Protein AF-A0A1F3SCC5-F1 (afdb_monomer)

Foldseek 3Di:
DVCVVVLDQEAEEEDADDDDPVVVVVVLVVQLVNLVRHAYEYEYPCVVVVVPDHDPSYHYDDDPVVVVVVVD

Sequence (72 aa):
MAYSKIQPQIVITTFVAKISEKNFTTIHTILEQFTRKSKVFVSGSQLRQFETHISGAIQHLLSIDQLNSELK

pLDDT: mean 82.66, std 10.01, range [50.47, 92.44]

Secondary structure (DSSP, 8-state):
-HHHHH--SEEEEEE-SPPPHHHHHHHHHHHHHHTTTSEEEEEEGGGGGTTTS--TTSEEESSHHHHHHHT-

Solvent-accessible surface area (backbone atoms only — not comparable to full-atom values): 4481 Å² total; per-residue (Å²): 109,69,60,80,74,68,59,51,64,65,45,78,48,73,45,90,65,91,70,56,68,73,57,47,52,54,51,47,59,55,50,57,64,46,40,81,72,17,53,33,39,41,31,35,86,63,51,79,78,52,72,86,79,67,63,88,72,53,46,77,34,90,45,71,68,56,50,58,62,75,73,108

Mean predicted aligned error: 5.23 Å

Radius of gyration: 12.27 Å; Cα contacts (8 Å, |Δi|>4): 75; chains: 1; bounding box: 29×28×26 Å

Structure (mmCIF, N/CA/C/O backbone):
data_AF-A0A1F3SCC5-F1
#
_entry.id   AF-A0A1F3SCC5-F1
#
loop_
_atom_site.group_PDB
_atom_site.id
_atom_site.type_symbol
_atom_site.label_atom_id
_atom_site.label_alt_id
_atom_site.label_comp_id
_atom_site.label_asym_id
_atom_site.label_entity_id
_atom_site.label_seq_id
_atom_site.pdbx_PDB_ins_code
_atom_site.Cartn_x
_atom_site.Cartn_y
_atom_site.Cartn_z
_atom_site.occupancy
_atom_site.B_iso_or_equiv
_atom_site.auth_seq_id
_atom_site.auth_comp_id
_atom_site.auth_asym_id
_atom_site.auth_atom_id
_atom_site.pdbx_PDB_model_num
ATOM 1 N N . MET A 1 1 ? -8.037 15.996 8.186 1.00 63.34 1 MET A N 1
ATOM 2 C CA . MET A 1 1 ? -7.805 15.282 6.908 1.00 63.34 1 MET A CA 1
ATOM 3 C C . MET A 1 1 ? -8.917 14.266 6.677 1.00 63.34 1 MET A C 1
ATOM 5 O O . MET A 1 1 ? -9.454 13.762 7.658 1.00 63.34 1 MET A O 1
ATOM 9 N N . ALA A 1 2 ? -9.269 13.974 5.420 1.00 79.50 2 ALA A N 1
ATOM 10 C CA . ALA A 1 2 ? -10.316 13.001 5.077 1.00 79.50 2 ALA A CA 1
ATOM 11 C C . ALA A 1 2 ? -10.054 11.612 5.694 1.00 79.50 2 ALA A C 1
ATOM 13 O O . ALA A 1 2 ? -10.964 11.023 6.267 1.00 79.50 2 ALA A O 1
ATOM 14 N N . TYR A 1 3 ? -8.793 11.164 5.706 1.00 84.38 3 TYR A N 1
ATOM 15 C CA . TYR A 1 3 ? -8.364 9.911 6.339 1.00 84.38 3 TYR A CA 1
ATOM 16 C C . TYR A 1 3 ? -8.818 9.780 7.802 1.00 84.38 3 TYR A C 1
ATOM 18 O O . TYR A 1 3 ? -9.408 8.776 8.179 1.00 84.38 3 TYR A O 1
ATOM 26 N N . SER A 1 4 ? -8.622 10.814 8.625 1.00 83.06 4 SER A N 1
ATOM 27 C CA . SER A 1 4 ? -9.004 10.786 10.046 1.00 83.06 4 SER A CA 1
ATOM 28 C C . SER A 1 4 ? -10.519 10.748 10.266 1.00 83.06 4 SER A C 1
ATOM 30 O O . SER A 1 4 ? -10.966 10.308 11.321 1.00 83.06 4 SER A O 1
ATOM 32 N N . LYS A 1 5 ? -11.302 11.238 9.295 1.00 87.31 5 LYS A N 1
ATOM 33 C CA . LYS A 1 5 ? -12.769 11.249 9.359 1.00 87.31 5 LYS A CA 1
ATOM 34 C C . LYS A 1 5 ? -13.374 9.935 8.864 1.00 87.31 5 LYS A C 1
ATOM 36 O O . LYS A 1 5 ? -14.339 9.473 9.450 1.00 87.31 5 LYS A O 1
ATOM 41 N N . ILE A 1 6 ? -12.803 9.358 7.806 1.00 90.19 6 ILE A N 1
ATOM 42 C CA . ILE A 1 6 ? -13.294 8.126 7.171 1.00 90.19 6 ILE A CA 1
ATOM 43 C C . ILE A 1 6 ? -12.757 6.883 7.891 1.00 90.19 6 ILE A C 1
ATOM 45 O O . ILE A 1 6 ? -13.440 5.870 7.927 1.00 90.19 6 ILE A O 1
ATOM 49 N N . GLN A 1 7 ? -11.555 6.972 8.476 1.00 89.31 7 GLN A N 1
ATOM 50 C CA . GLN A 1 7 ? -10.857 5.874 9.155 1.00 89.31 7 GLN A CA 1
ATOM 51 C C . GLN A 1 7 ? -10.869 4.590 8.314 1.00 89.31 7 GLN A C 1
ATOM 53 O O . GLN A 1 7 ? -11.431 3.576 8.728 1.00 89.31 7 GLN A O 1
ATOM 58 N N . PRO A 1 8 ? -10.305 4.642 7.094 1.00 91.06 8 PRO A N 1
ATOM 59 C CA . PRO A 1 8 ? -10.388 3.518 6.180 1.00 91.06 8 PRO A CA 1
ATOM 60 C C . PRO A 1 8 ? -9.712 2.293 6.796 1.00 91.06 8 PRO A C 1
ATOM 62 O O . PRO A 1 8 ? -8.632 2.395 7.371 1.00 91.06 8 PRO A O 1
ATOM 65 N N . GLN A 1 9 ? -10.317 1.120 6.646 1.00 91.94 9 GLN A N 1
ATOM 66 C CA . GLN A 1 9 ? -9.685 -0.126 7.088 1.00 91.94 9 GLN A CA 1
ATOM 67 C C . GLN A 1 9 ? -8.520 -0.525 6.174 1.00 91.94 9 GLN A C 1
ATOM 69 O O . GLN A 1 9 ? -7.596 -1.207 6.612 1.00 91.94 9 GLN A O 1
ATOM 74 N N . ILE A 1 10 ? -8.557 -0.082 4.913 1.00 90.44 10 ILE A N 1
ATOM 75 C CA . ILE A 1 10 ? -7.591 -0.438 3.877 1.00 90.44 10 ILE A CA 1
ATOM 76 C C . ILE A 1 10 ? -7.165 0.816 3.106 1.00 90.44 10 ILE A C 1
ATOM 78 O O . ILE A 1 10 ? -8.003 1.622 2.700 1.00 90.44 10 ILE A O 1
ATOM 82 N N . VAL A 1 11 ? -5.860 0.956 2.873 1.00 91.94 11 VAL A N 1
ATOM 83 C CA . VAL A 1 11 ? -5.258 1.957 1.986 1.00 91.94 11 VAL A CA 1
ATOM 84 C C . VAL A 1 11 ? -4.474 1.227 0.904 1.00 91.94 11 VAL A C 1
ATOM 86 O O . VAL A 1 11 ? -3.610 0.413 1.212 1.00 91.94 11 VAL A O 1
ATOM 89 N N . ILE A 1 12 ? -4.754 1.528 -0.363 1.00 89.94 12 ILE A N 1
ATOM 90 C CA . ILE A 1 12 ? -4.066 0.921 -1.507 1.00 89.94 12 ILE A CA 1
ATOM 91 C C . ILE A 1 12 ? -3.397 2.027 -2.311 1.00 89.94 12 ILE A C 1
ATOM 93 O O . ILE A 1 12 ? -4.036 3.014 -2.671 1.00 89.94 12 ILE A O 1
ATOM 97 N N . THR A 1 13 ? -2.110 1.866 -2.604 1.00 90.19 13 THR A N 1
ATOM 98 C CA . THR A 1 13 ? -1.354 2.767 -3.482 1.00 90.19 13 THR A CA 1
ATOM 99 C C . THR A 1 13 ? -0.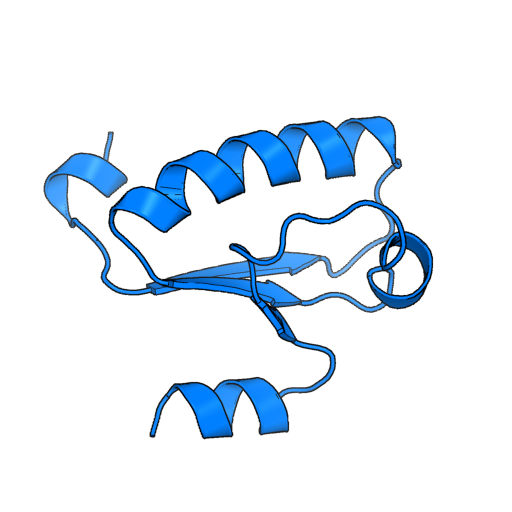743 1.975 -4.626 1.00 90.19 13 THR A C 1
ATOM 101 O O . THR A 1 13 ? -0.063 0.979 -4.403 1.00 90.19 13 THR A O 1
ATOM 104 N N . THR A 1 14 ? -0.985 2.418 -5.861 1.00 87.88 14 THR A N 1
ATOM 105 C CA . THR A 1 14 ? -0.450 1.775 -7.068 1.00 87.88 14 THR A CA 1
ATOM 106 C C . THR A 1 14 ? 0.474 2.731 -7.808 1.00 87.88 14 THR A C 1
ATOM 108 O O . THR A 1 14 ? 0.057 3.809 -8.228 1.00 87.88 14 THR A O 1
ATOM 111 N N . PHE A 1 15 ? 1.726 2.325 -7.998 1.00 85.69 15 PHE A N 1
ATOM 112 C CA . PHE A 1 15 ? 2.695 3.048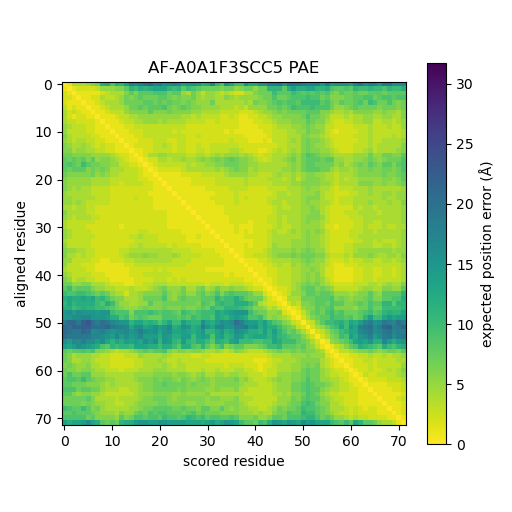 -8.806 1.00 85.69 15 PHE A CA 1
ATOM 113 C C . PHE A 1 15 ? 2.683 2.525 -10.241 1.00 85.69 15 PHE A C 1
ATOM 115 O O . PHE A 1 15 ? 3.188 1.441 -10.533 1.00 85.69 15 PHE A O 1
ATOM 122 N N . VAL A 1 16 ? 2.104 3.318 -11.139 1.00 82.38 16 VAL A N 1
ATOM 123 C CA . VAL A 1 16 ? 1.996 2.989 -12.571 1.00 82.38 16 VAL A CA 1
ATOM 124 C C . VAL A 1 16 ? 3.242 3.370 -13.377 1.00 82.38 16 VAL A C 1
ATOM 126 O O . VAL A 1 16 ? 3.470 2.820 -14.449 1.00 82.38 16 VAL A O 1
ATOM 129 N N . ALA A 1 17 ? 4.062 4.290 -12.865 1.00 83.44 17 ALA A N 1
ATOM 130 C CA . ALA A 1 17 ? 5.270 4.786 -13.519 1.00 83.44 17 ALA A CA 1
ATOM 131 C C . ALA A 1 17 ? 6.445 4.831 -12.540 1.00 83.44 17 ALA A C 1
ATOM 133 O O . ALA A 1 17 ? 6.243 5.039 -11.340 1.00 83.44 17 ALA A O 1
ATOM 134 N N . LYS A 1 18 ? 7.665 4.696 -13.083 1.00 82.50 18 LYS A N 1
ATOM 135 C CA . LYS A 1 18 ? 8.906 4.741 -12.306 1.00 82.50 18 LYS A CA 1
ATOM 136 C C . LYS A 1 18 ? 9.054 6.085 -11.603 1.00 82.50 18 LYS A C 1
ATOM 138 O O . LYS A 1 18 ? 9.167 7.116 -12.259 1.00 82.50 18 LYS A O 1
ATOM 143 N N . ILE A 1 19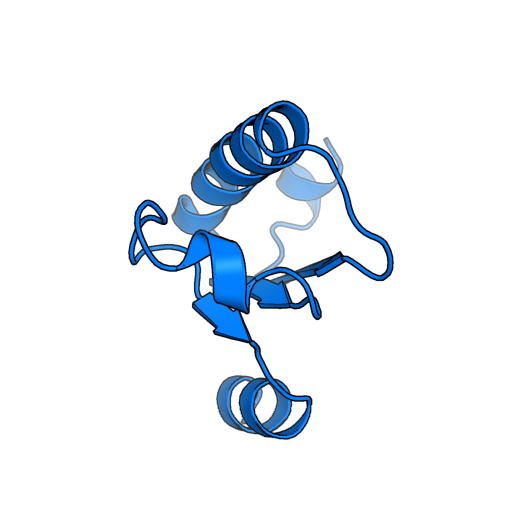 ? 9.104 6.061 -10.275 1.00 84.56 19 ILE A N 1
ATOM 144 C CA . ILE A 1 19 ? 9.496 7.218 -9.466 1.00 84.56 19 ILE A CA 1
ATOM 145 C C . ILE A 1 19 ? 10.925 7.047 -8.954 1.00 84.56 19 ILE A C 1
ATOM 147 O O . ILE A 1 19 ? 11.450 5.934 -8.888 1.00 84.56 19 ILE A O 1
ATOM 151 N N . SER A 1 20 ? 11.565 8.160 -8.605 1.00 87.38 20 SER A N 1
ATOM 152 C CA . SER A 1 20 ? 12.880 8.122 -7.970 1.00 87.38 20 SER A CA 1
ATOM 153 C C . SER A 1 20 ? 12.803 7.4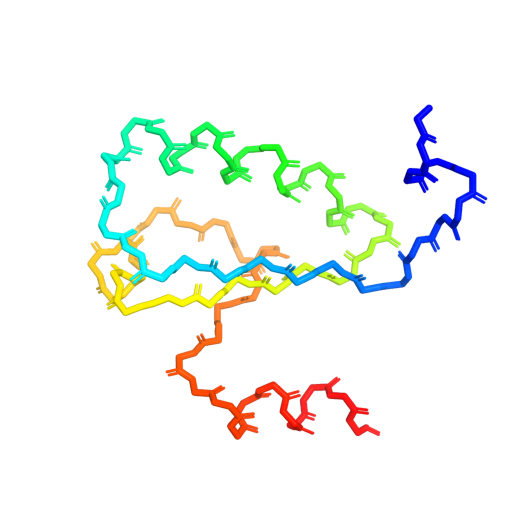49 -6.600 1.00 87.38 20 SER A C 1
ATOM 155 O O . SER A 1 20 ? 11.798 7.560 -5.897 1.00 87.38 20 SER A O 1
ATOM 157 N N . GLU A 1 21 ? 13.896 6.808 -6.192 1.00 84.19 21 GLU A N 1
ATOM 158 C CA . GLU A 1 21 ? 14.019 6.170 -4.878 1.00 84.19 21 GLU A CA 1
ATOM 159 C C . GLU A 1 21 ? 13.753 7.158 -3.736 1.00 84.19 21 GLU A C 1
ATOM 161 O O . GLU A 1 21 ? 12.968 6.869 -2.844 1.00 84.19 21 GLU A O 1
ATOM 166 N N . LYS A 1 22 ? 14.282 8.387 -3.824 1.00 87.75 22 LYS A N 1
ATOM 167 C CA . LYS A 1 22 ? 14.016 9.454 -2.843 1.00 87.75 22 LYS A CA 1
ATOM 168 C C . LYS A 1 22 ? 12.517 9.720 -2.650 1.00 87.75 22 LYS A C 1
ATOM 170 O O . LYS A 1 22 ? 12.045 9.860 -1.518 1.00 87.75 22 LYS A O 1
ATOM 175 N N . ASN A 1 23 ? 11.771 9.813 -3.750 1.00 88.31 23 ASN A N 1
ATOM 176 C CA . ASN A 1 23 ? 10.331 10.050 -3.694 1.00 88.31 23 ASN A CA 1
ATOM 177 C C . ASN A 1 23 ? 9.600 8.813 -3.176 1.00 88.31 23 ASN A C 1
ATOM 179 O O . ASN A 1 23 ? 8.683 8.947 -2.369 1.00 88.31 23 ASN A O 1
ATOM 183 N N . PHE A 1 24 ? 10.033 7.623 -3.596 1.00 86.31 24 PHE A N 1
ATOM 184 C CA . PHE A 1 24 ? 9.492 6.363 -3.108 1.00 86.31 24 PHE A CA 1
ATOM 185 C C . PHE A 1 24 ? 9.643 6.242 -1.590 1.00 86.31 24 PHE A C 1
ATOM 187 O O . PHE A 1 24 ? 8.640 6.046 -0.914 1.00 86.31 24 PHE A O 1
ATOM 194 N N . THR A 1 25 ? 10.839 6.472 -1.043 1.00 85.25 25 THR A N 1
ATOM 195 C CA . THR A 1 25 ? 11.101 6.455 0.404 1.00 85.25 25 THR A CA 1
ATOM 196 C C . THR A 1 25 ? 10.228 7.461 1.148 1.00 85.25 25 THR A C 1
ATOM 198 O O . THR A 1 25 ? 9.644 7.130 2.175 1.00 85.25 25 THR A O 1
ATOM 201 N N . THR A 1 26 ? 10.064 8.672 0.607 1.00 90.00 26 THR A N 1
ATOM 202 C CA . THR A 1 26 ? 9.205 9.697 1.226 1.00 90.00 26 THR A CA 1
ATOM 203 C C . THR A 1 26 ? 7.747 9.238 1.298 1.00 90.00 26 THR A C 1
ATOM 205 O O . THR A 1 26 ? 7.107 9.349 2.343 1.00 90.00 26 THR A O 1
ATOM 208 N N . ILE A 1 27 ? 7.216 8.698 0.196 1.00 89.44 27 ILE A N 1
ATOM 209 C CA . ILE A 1 27 ? 5.847 8.172 0.144 1.00 89.44 27 ILE A CA 1
ATOM 210 C C . ILE A 1 27 ? 5.710 6.969 1.077 1.00 89.44 27 ILE A C 1
ATOM 212 O O . ILE A 1 27 ? 4.739 6.885 1.822 1.00 89.44 27 ILE A O 1
ATOM 216 N N . HIS A 1 28 ? 6.697 6.078 1.085 1.00 86.56 28 HIS A N 1
ATOM 217 C CA . HIS A 1 28 ? 6.734 4.905 1.944 1.00 86.56 28 HIS A CA 1
ATOM 218 C C . HIS A 1 28 ? 6.635 5.282 3.427 1.00 86.56 28 HIS A C 1
ATOM 220 O O . HIS A 1 28 ? 5.759 4.778 4.122 1.00 86.56 28 HIS A O 1
ATOM 226 N N . THR A 1 29 ? 7.440 6.239 3.902 1.00 88.62 29 THR A N 1
ATOM 227 C CA . THR A 1 29 ? 7.366 6.729 5.290 1.00 88.62 29 THR A CA 1
ATOM 228 C C . THR A 1 29 ? 5.989 7.299 5.639 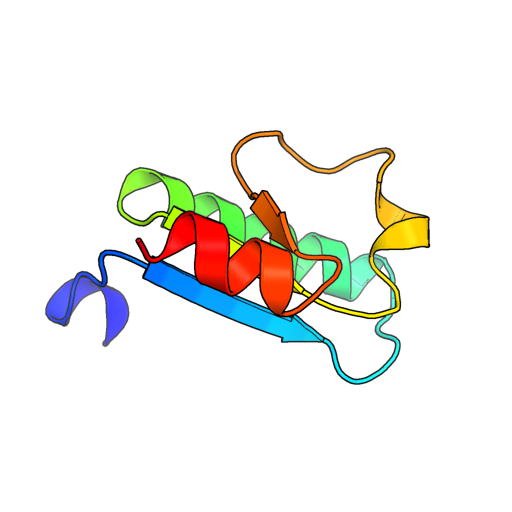1.00 88.62 29 THR A C 1
ATOM 230 O O . THR A 1 29 ? 5.507 7.122 6.756 1.00 88.62 29 THR A O 1
ATOM 233 N N . ILE A 1 30 ? 5.321 7.974 4.698 1.00 90.94 30 ILE A N 1
ATOM 234 C CA . ILE A 1 30 ? 3.951 8.464 4.911 1.00 90.94 30 ILE A CA 1
ATOM 235 C C . ILE A 1 30 ? 2.974 7.285 5.009 1.00 90.94 30 ILE A C 1
ATOM 237 O O . ILE A 1 30 ? 2.131 7.253 5.904 1.00 90.94 30 ILE A O 1
ATOM 241 N N . LEU A 1 31 ? 3.100 6.301 4.119 1.00 90.81 31 LEU A N 1
ATOM 242 C CA . LEU A 1 31 ? 2.260 5.106 4.104 1.00 90.81 31 LEU A CA 1
ATOM 243 C C . LEU A 1 31 ? 2.415 4.270 5.381 1.00 90.81 31 LEU A C 1
ATOM 245 O O . LEU A 1 31 ? 1.419 3.775 5.908 1.00 90.81 31 LEU A O 1
ATOM 249 N N . GLU A 1 32 ? 3.622 4.189 5.943 1.00 90.19 32 GLU A N 1
ATOM 250 C CA . GLU A 1 32 ? 3.875 3.506 7.215 1.00 90.19 32 GLU A CA 1
ATOM 251 C C . GLU A 1 32 ? 3.062 4.115 8.359 1.00 90.19 32 GLU A C 1
ATOM 253 O O . GLU A 1 32 ? 2.597 3.397 9.242 1.00 90.19 32 GLU A O 1
ATOM 258 N N . GLN A 1 33 ? 2.812 5.426 8.348 1.00 90.94 33 GLN A N 1
ATOM 259 C CA . GLN A 1 33 ? 1.995 6.060 9.387 1.00 90.94 33 GLN A CA 1
ATOM 260 C C . GLN A 1 33 ? 0.543 5.563 9.363 1.00 90.94 33 GLN A C 1
ATOM 262 O O . GLN A 1 33 ? -0.097 5.489 10.418 1.00 90.94 33 GLN A O 1
ATOM 267 N N . PHE A 1 34 ? 0.031 5.181 8.190 1.00 92.12 34 PHE A N 1
ATOM 268 C CA . PHE A 1 34 ? -1.320 4.638 8.047 1.00 92.12 34 PHE A CA 1
ATOM 269 C C . PHE A 1 34 ? -1.439 3.200 8.562 1.00 92.12 34 PHE A C 1
ATOM 271 O O . PHE A 1 34 ? -2.504 2.829 9.058 1.00 92.12 34 PHE A O 1
ATOM 278 N N . THR A 1 35 ? -0.342 2.433 8.582 1.00 91.38 35 THR A N 1
ATOM 279 C CA . THR A 1 35 ? -0.331 1.037 9.075 1.00 91.38 35 THR A CA 1
ATOM 280 C C . THR A 1 35 ? -0.806 0.895 10.524 1.00 91.38 35 THR A C 1
ATOM 282 O O . THR A 1 35 ? -1.316 -0.146 10.922 1.00 91.38 35 THR A O 1
ATOM 285 N N . ARG A 1 36 ? -0.725 1.972 11.320 1.00 89.69 36 ARG A N 1
ATOM 286 C CA . ARG A 1 36 ? -1.202 1.999 12.714 1.00 89.69 36 ARG A CA 1
ATOM 287 C C . ARG A 1 36 ? -2.710 1.788 12.856 1.00 89.69 36 ARG A C 1
ATOM 289 O O . ARG A 1 36 ? -3.168 1.463 13.948 1.00 89.69 36 ARG A O 1
ATOM 296 N N . LYS A 1 37 ? -3.488 2.084 11.812 1.00 90.62 37 LYS A N 1
ATOM 297 C CA . LYS A 1 37 ? -4.962 2.058 11.847 1.00 90.62 37 LYS A CA 1
ATOM 298 C C . LYS A 1 37 ? -5.599 1.393 10.628 1.00 90.62 37 LYS A C 1
ATOM 300 O O . LYS A 1 37 ? -6.801 1.148 10.650 1.00 90.62 37 LYS A O 1
ATOM 305 N N . SER A 1 38 ? -4.816 1.107 9.596 1.00 92.44 38 SER A N 1
ATOM 306 C CA . SER A 1 38 ? -5.286 0.554 8.331 1.00 92.44 38 SER A CA 1
ATOM 307 C C . SER A 1 38 ? -4.312 -0.506 7.843 1.00 92.44 38 SER A C 1
ATOM 309 O O . SER A 1 38 ? -3.107 -0.379 8.042 1.00 92.44 38 SER A O 1
ATOM 311 N N . LYS A 1 39 ? -4.809 -1.511 7.123 1.00 91.31 39 LYS A N 1
ATOM 312 C CA . LYS A 1 39 ? -3.947 -2.338 6.275 1.00 91.31 39 LYS A CA 1
ATOM 313 C C . LYS A 1 39 ? -3.491 -1.499 5.087 1.00 91.31 39 LYS A C 1
ATOM 315 O O . LYS A 1 39 ? -4.317 -0.853 4.440 1.00 91.31 39 LYS A O 1
ATOM 320 N N . VAL A 1 40 ? -2.192 -1.487 4.810 1.00 91.94 40 VAL A N 1
ATOM 321 C CA . VAL A 1 40 ? -1.625 -0.691 3.719 1.00 91.94 40 VAL A CA 1
ATOM 322 C C . VAL A 1 40 ? -1.018 -1.617 2.683 1.00 91.94 40 VAL A C 1
ATOM 324 O O . VAL A 1 40 ? -0.113 -2.392 2.988 1.00 91.94 40 VAL A O 1
ATOM 327 N N . PHE A 1 41 ? -1.511 -1.494 1.456 1.00 90.88 41 PHE A N 1
ATOM 328 C CA . PHE A 1 41 ? -1.041 -2.245 0.309 1.00 90.88 41 PHE A CA 1
ATOM 329 C C . PHE A 1 41 ? -0.368 -1.325 -0.699 1.00 90.88 41 PHE A C 1
ATOM 331 O O . PHE A 1 41 ? -0.902 -0.272 -1.065 1.00 90.88 41 PHE A O 1
ATOM 338 N N . VAL A 1 42 ? 0.788 -1.754 -1.189 1.00 89.12 42 VAL A N 1
ATOM 339 C CA . VAL A 1 42 ? 1.540 -1.044 -2.218 1.00 89.12 42 VAL A CA 1
ATOM 340 C C . VAL A 1 42 ? 1.748 -1.967 -3.407 1.00 89.12 42 VAL A C 1
ATOM 342 O O . VAL A 1 42 ? 2.277 -3.063 -3.262 1.00 89.12 42 VAL A O 1
ATOM 345 N N . SER A 1 43 ? 1.333 -1.525 -4.591 1.00 86.88 43 SER A N 1
ATOM 346 C CA . SER A 1 43 ? 1.537 -2.245 -5.849 1.00 86.88 43 SER A CA 1
ATOM 347 C C . SER A 1 43 ? 2.299 -1.391 -6.858 1.00 86.88 43 SER A C 1
ATOM 349 O O . SER A 1 43 ? 2.257 -0.162 -6.814 1.00 86.88 43 SER A O 1
ATOM 351 N N . GLY A 1 44 ? 3.034 -2.031 -7.761 1.00 83.62 44 GLY A N 1
ATOM 352 C CA . GLY A 1 44 ? 3.790 -1.343 -8.801 1.00 83.62 44 GLY A CA 1
ATOM 353 C C . GLY A 1 44 ? 4.877 -2.214 -9.412 1.00 83.62 44 GLY A C 1
ATOM 354 O O . GLY A 1 44 ? 5.543 -2.989 -8.727 1.00 83.62 44 GLY A O 1
ATOM 355 N N . SER A 1 45 ? 5.099 -2.046 -10.714 1.00 73.88 45 SER A N 1
ATOM 356 C CA . SER A 1 45 ? 6.101 -2.804 -11.480 1.00 73.88 45 SER A CA 1
ATOM 357 C C . SER A 1 45 ? 7.532 -2.606 -10.963 1.00 73.88 45 SER A C 1
ATOM 359 O O . SER A 1 45 ? 8.363 -3.507 -11.044 1.00 73.88 45 SER A O 1
ATOM 361 N N . GLN A 1 46 ? 7.804 -1.439 -10.383 1.00 70.81 46 GLN A N 1
ATOM 362 C CA . GLN A 1 46 ? 9.101 -1.051 -9.830 1.00 70.81 46 GLN A CA 1
ATOM 363 C C . GLN A 1 46 ? 9.424 -1.659 -8.460 1.00 70.81 46 GLN A C 1
ATOM 365 O O . GLN A 1 46 ? 10.584 -1.637 -8.059 1.00 70.81 46 GLN A O 1
ATOM 370 N N . LEU A 1 47 ? 8.430 -2.193 -7.736 1.00 71.31 47 LEU A N 1
ATOM 371 C CA . LEU A 1 47 ? 8.611 -2.650 -6.351 1.00 71.31 47 LEU A CA 1
ATOM 372 C C . LEU A 1 47 ? 9.609 -3.797 -6.228 1.00 71.31 47 LEU A C 1
ATOM 374 O O . LEU A 1 47 ? 10.292 -3.876 -5.216 1.00 71.31 47 LEU A O 1
ATOM 378 N N . ARG A 1 48 ? 9.772 -4.598 -7.289 1.00 68.06 48 ARG A N 1
ATOM 379 C CA . ARG A 1 48 ? 10.761 -5.686 -7.361 1.00 68.06 48 ARG A CA 1
ATOM 380 C C . ARG A 1 48 ? 12.200 -5.211 -7.138 1.00 68.06 48 ARG A C 1
ATOM 382 O O . ARG A 1 48 ? 13.050 -5.999 -6.755 1.00 68.06 48 ARG A O 1
ATOM 389 N N . GLN A 1 49 ? 12.494 -3.935 -7.408 1.00 65.19 49 GLN A N 1
ATOM 390 C CA . GLN A 1 49 ? 13.829 -3.359 -7.210 1.00 65.19 49 GLN A CA 1
ATOM 391 C C . GLN A 1 49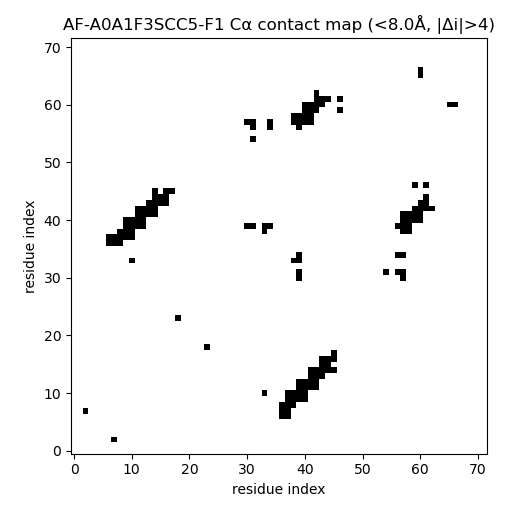 ? 14.023 -2.759 -5.808 1.00 65.19 49 GLN A C 1
ATOM 393 O O . GLN A 1 49 ? 15.158 -2.500 -5.423 1.00 65.19 49 GLN A O 1
ATOM 398 N N . PHE A 1 50 ? 12.939 -2.537 -5.056 1.00 64.88 50 PHE A N 1
ATOM 399 C CA . PHE A 1 50 ? 12.965 -1.880 -3.745 1.00 64.88 50 PHE A CA 1
ATOM 400 C C . PHE A 1 50 ? 12.812 -2.860 -2.566 1.00 64.88 50 PHE A C 1
ATOM 402 O O . PHE A 1 50 ? 12.806 -2.422 -1.419 1.00 64.88 50 PHE A O 1
ATOM 409 N N . GLU A 1 51 ? 12.716 -4.172 -2.823 1.00 57.44 51 GLU A N 1
ATOM 410 C CA . GLU A 1 51 ? 12.442 -5.222 -1.820 1.00 57.44 51 GLU A CA 1
ATOM 411 C C . GLU A 1 51 ? 13.455 -5.288 -0.655 1.00 57.44 51 GLU A C 1
ATOM 413 O O . GLU A 1 51 ? 13.207 -5.971 0.332 1.00 57.44 51 GLU A O 1
ATOM 418 N N . THR A 1 52 ? 14.579 -4.568 -0.714 1.00 50.47 52 THR A N 1
ATOM 419 C CA . THR A 1 52 ? 15.666 -4.672 0.272 1.00 50.47 52 THR A CA 1
ATOM 420 C C . THR A 1 52 ? 15.532 -3.777 1.511 1.00 50.47 52 THR A C 1
ATOM 422 O O . THR A 1 52 ? 16.256 -4.016 2.472 1.00 50.47 52 THR A O 1
ATOM 425 N N . HIS A 1 53 ? 14.643 -2.772 1.538 1.00 53.81 53 HIS A N 1
ATOM 426 C CA . HIS A 1 53 ? 14.620 -1.759 2.622 1.00 53.81 53 HIS A CA 1
ATOM 427 C C . HIS A 1 53 ? 13.227 -1.398 3.158 1.00 53.81 53 HIS A C 1
ATOM 429 O O . HIS A 1 53 ? 13.044 -0.362 3.797 1.00 53.81 53 HIS A O 1
ATOM 435 N N . ILE A 1 54 ? 12.228 -2.234 2.896 1.00 61.03 54 ILE A N 1
ATOM 436 C CA . ILE A 1 54 ? 10.829 -1.894 3.143 1.00 61.03 54 ILE A CA 1
ATOM 437 C C . ILE A 1 54 ? 10.330 -2.632 4.383 1.00 61.03 54 ILE A C 1
ATOM 439 O O . ILE A 1 54 ? 10.406 -3.854 4.477 1.00 61.03 54 ILE A O 1
ATOM 443 N N . S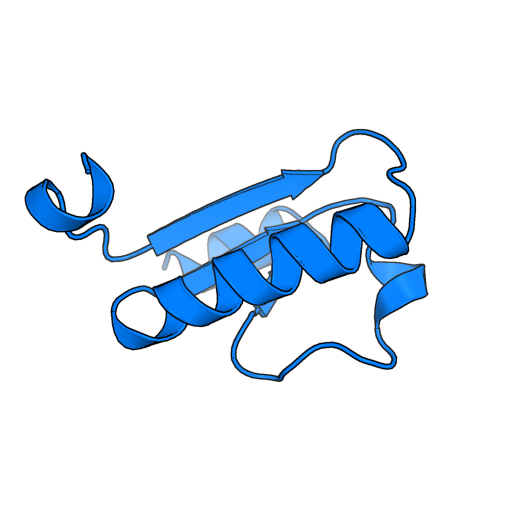ER A 1 55 ? 9.850 -1.857 5.356 1.00 63.19 55 SER A N 1
ATOM 444 C CA . SER A 1 55 ? 9.231 -2.331 6.594 1.00 63.19 55 SER A CA 1
ATOM 445 C C . SER A 1 55 ? 8.164 -3.394 6.335 1.00 63.19 55 SER A C 1
ATOM 447 O O . SER A 1 55 ? 7.263 -3.194 5.522 1.00 63.19 55 SER A O 1
ATOM 449 N N . GLY A 1 56 ? 8.197 -4.485 7.107 1.00 67.00 56 GLY A N 1
ATOM 450 C CA . GLY A 1 56 ? 7.193 -5.555 7.04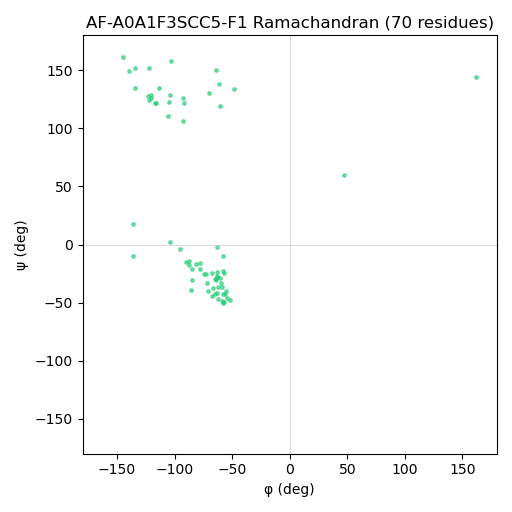4 1.00 67.00 56 GLY A CA 1
ATOM 451 C C . GLY A 1 56 ? 5.765 -5.127 7.418 1.00 67.00 56 GLY A C 1
ATOM 452 O O . GLY A 1 56 ? 4.857 -5.949 7.368 1.00 67.00 56 GLY A O 1
ATOM 453 N N . ALA A 1 57 ? 5.549 -3.863 7.805 1.00 82.19 57 ALA A N 1
ATOM 454 C CA . ALA A 1 57 ? 4.226 -3.314 8.095 1.00 82.19 57 ALA A CA 1
ATOM 455 C C . ALA A 1 57 ? 3.417 -2.953 6.834 1.00 82.19 57 ALA A C 1
ATOM 457 O O . ALA A 1 57 ? 2.192 -2.838 6.913 1.00 82.19 57 ALA A O 1
ATOM 458 N N . ILE A 1 58 ? 4.077 -2.751 5.688 1.00 87.94 58 ILE A N 1
ATOM 459 C CA . ILE A 1 58 ? 3.418 -2.486 4.403 1.00 87.94 58 ILE A CA 1
ATOM 460 C C . ILE A 1 58 ? 3.468 -3.752 3.560 1.00 87.94 58 ILE A C 1
ATOM 462 O O . ILE A 1 58 ? 4.533 -4.325 3.337 1.00 87.94 58 ILE A O 1
ATOM 466 N N . GLN A 1 59 ? 2.315 -4.166 3.040 1.00 87.62 59 GLN A N 1
ATOM 467 C CA . GLN A 1 59 ? 2.242 -5.353 2.207 1.00 87.62 59 GLN A CA 1
ATOM 468 C C . GLN A 1 59 ? 2.386 -4.999 0.728 1.00 87.62 59 GLN A C 1
ATOM 470 O O . GLN A 1 59 ? 1.670 -4.159 0.177 1.00 87.62 59 GLN A O 1
ATOM 475 N N . HIS A 1 60 ? 3.335 -5.664 0.080 1.00 86.19 60 HIS A N 1
ATOM 476 C CA . HIS A 1 60 ? 3.655 -5.462 -1.322 1.00 86.19 60 HIS A CA 1
ATOM 477 C C . HIS A 1 60 ? 2.848 -6.417 -2.191 1.00 86.19 60 HIS A C 1
ATOM 479 O O . HIS A 1 60 ? 2.938 -7.633 -2.041 1.00 86.19 60 HIS A O 1
ATOM 485 N N . LEU A 1 61 ? 2.070 -5.857 -3.113 1.00 85.62 61 LEU A N 1
ATOM 486 C CA . LEU A 1 61 ? 1.243 -6.605 -4.046 1.00 85.62 61 LEU A CA 1
ATOM 487 C C . LEU A 1 61 ? 1.880 -6.564 -5.433 1.00 85.62 61 LEU A C 1
ATOM 489 O O . LEU A 1 61 ? 1.912 -5.530 -6.105 1.00 85.62 61 LEU A O 1
ATOM 493 N N . LEU A 1 62 ? 2.385 -7.712 -5.865 1.00 81.81 62 LEU A N 1
ATOM 494 C CA . LEU A 1 62 ? 3.032 -7.910 -7.160 1.00 81.81 62 LEU A CA 1
ATOM 495 C C . LEU A 1 62 ? 2.034 -8.275 -8.266 1.00 81.81 62 LEU A C 1
ATOM 497 O O . LEU A 1 62 ? 2.365 -8.155 -9.447 1.00 81.81 62 LEU A O 1
ATOM 501 N N . SER A 1 63 ? 0.829 -8.718 -7.898 1.00 80.31 63 SER A N 1
ATOM 502 C CA . SER A 1 63 ? -0.243 -9.064 -8.831 1.00 80.31 63 SER A CA 1
ATOM 503 C C . SER A 1 63 ? -1.625 -8.716 -8.278 1.00 80.31 63 SER A C 1
ATOM 505 O O . SER A 1 63 ? -1.821 -8.554 -7.072 1.00 80.31 63 SER A O 1
ATOM 507 N N . ILE A 1 64 ? -2.604 -8.639 -9.182 1.00 80.44 64 ILE A N 1
ATOM 508 C CA . ILE A 1 64 ? -4.014 -8.468 -8.819 1.00 80.44 64 ILE A CA 1
ATOM 509 C C . ILE A 1 64 ? -4.555 -9.673 -8.033 1.00 80.44 64 ILE A C 1
ATOM 511 O O . ILE A 1 64 ? -5.403 -9.511 -7.161 1.00 80.44 64 ILE A O 1
ATOM 515 N N . ASP A 1 65 ? -4.028 -10.872 -8.281 1.00 85.56 65 ASP A N 1
ATOM 516 C CA . ASP A 1 65 ? -4.449 -12.085 -7.574 1.00 85.56 65 ASP A CA 1
ATOM 517 C C . ASP A 1 65 ? -4.077 -12.040 -6.091 1.00 85.56 65 ASP A C 1
ATOM 519 O O . ASP A 1 65 ? -4.871 -12.449 -5.245 1.00 85.56 65 ASP A O 1
ATOM 523 N N . GLN A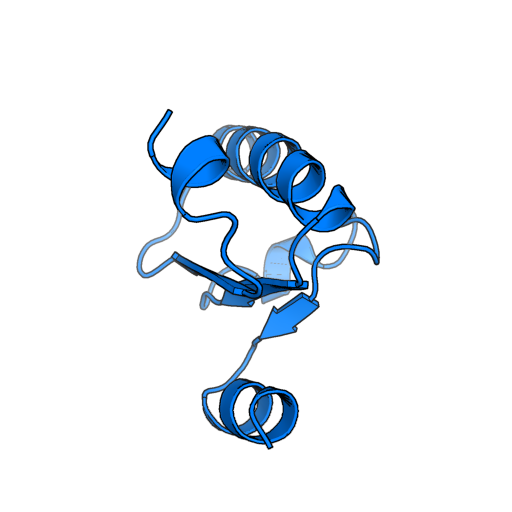 1 66 ? -2.909 -11.474 -5.761 1.00 83.62 66 GLN A N 1
ATOM 524 C CA . GLN A 1 66 ? -2.519 -11.245 -4.369 1.00 83.62 66 GLN A CA 1
ATOM 525 C C . GLN A 1 66 ? -3.475 -10.266 -3.680 1.00 83.62 66 GLN A C 1
ATOM 527 O O . GLN A 1 66 ? -3.901 -10.533 -2.562 1.00 83.62 66 GLN A O 1
ATOM 532 N N . LEU A 1 67 ? -3.883 -9.186 -4.361 1.00 83.00 67 LEU A N 1
ATOM 533 C CA . LEU A 1 67 ? -4.886 -8.265 -3.817 1.00 83.00 67 LEU A CA 1
ATOM 534 C C . LEU A 1 67 ? -6.200 -8.994 -3.515 1.00 83.00 67 LEU A C 1
ATOM 536 O O . LEU A 1 67 ? -6.751 -8.863 -2.428 1.00 83.00 67 LEU A O 1
ATOM 540 N N . ASN A 1 68 ? -6.690 -9.785 -4.470 1.00 85.75 68 ASN A N 1
ATOM 541 C CA . ASN A 1 68 ? -7.945 -10.517 -4.319 1.00 85.75 68 ASN A CA 1
ATOM 542 C C . ASN A 1 68 ? -7.897 -11.557 -3.191 1.00 85.75 68 ASN A C 1
ATOM 544 O O . ASN A 1 68 ? -8.938 -11.869 -2.621 1.00 85.75 68 ASN A O 1
ATOM 548 N N . SER A 1 69 ? -6.721 -12.103 -2.873 1.00 87.00 69 SER A N 1
ATOM 549 C CA . SER A 1 69 ? -6.545 -13.007 -1.732 1.00 87.00 69 SER A CA 1
ATOM 550 C C . SER A 1 69 ? -6.627 -12.283 -0.387 1.00 87.00 69 SER A C 1
ATOM 552 O O . SER A 1 69 ? -7.103 -12.870 0.575 1.00 87.00 69 SER A O 1
ATOM 554 N N . GLU A 1 70 ? -6.178 -11.030 -0.318 1.00 82.31 70 GLU A N 1
ATOM 555 C CA . GLU A 1 70 ? -6.174 -10.221 0.912 1.00 82.31 70 GLU A CA 1
ATOM 556 C C . GLU A 1 70 ? -7.529 -9.566 1.225 1.00 82.31 70 GLU A C 1
ATOM 558 O O . GLU A 1 70 ? -7.757 -9.094 2.341 1.00 82.31 70 GLU A O 1
ATOM 563 N N . LEU A 1 71 ? -8.418 -9.503 0.228 1.00 79.12 71 LEU A N 1
ATOM 564 C CA . LEU A 1 71 ? -9.761 -8.922 0.333 1.00 79.12 71 LEU A CA 1
ATOM 565 C C . LEU A 1 71 ? -10.868 -9.953 0.620 1.00 79.12 71 LEU A C 1
ATOM 567 O O . LEU A 1 71 ? -12.025 -9.555 0.761 1.00 79.12 71 LEU A O 1
ATOM 571 N N . LYS A 1 72 ? -10.538 -11.248 0.660 1.00 69.94 72 LYS A N 1
ATOM 572 C CA . LYS A 1 72 ? -11.458 -12.339 1.021 1.00 69.94 72 LYS A CA 1
ATOM 573 C C . LYS A 1 72 ? -11.424 -12.607 2.519 1.00 69.94 72 LYS A C 1
ATOM 575 O O . LYS A 1 72 ? -12.503 -12.944 3.049 1.00 69.94 72 LYS A O 1
#

Nearest PDB structures (foldseek):
  8ees-assembly1_B  TM=5.084E-01  e=6.778E-01  Klebsiella pneumoniae subsp. pneumoniae HS11286
  6eji-assembly1_A  TM=5.676E-01  e=1.027E+00  Campylobacter jejuni
  8wwe-assembly1_C  TM=5.215E-01  e=3.834E+00  Ruegeria pomeroyi DSS-3
  1xcf-assembly1_B  TM=3.619E-01  e=3.577E+00  Escherichia coli
  3h4t-assembly1_A  TM=5.048E-01  e=7.668E+00  Amycolatopsis orientalis